Protein AF-A0A2L0V1P1-F1 (afdb_monomer_lite)

Sequence (128 aa):
GGPTSSEQIMKTGAFLLQGFIQDRAGRMAGETPELTLEQPPQDASTKKLSECLRRIGDELDSNMELQRMIADVDTDSPREVFFRVAADMFADGNFNWGRVVALFYFASKLVLKALCTKVPELIRTIMG

Secondary structure (DSSP, 8-state):
--TT-HHHHHHHHHHHHHHHHHHHHHHHHSS------------HHHHHHHHHHHHHHHHHHT-HHHHHHHHHS--SSHHHHHHHHHHHHHTTS---HHHHHHHHHHHHHHHHHHHHTT-HHHHHHHH-

InterPro domains:
  IPR002475 Bcl2-like [PS50062] (53-128)
  IPR020717 Apoptosis regulator, Bcl-2, BH1 motif, conserved site [PS01080] (89-108)
  IPR020728 Apoptosis regulator, Bcl-2, BH3 motif, conserved site [PS01259] (49-63)
  IPR026298 Bcl-2 family [PR01862] (82-94)
  IPR026298 Bcl-2 family [PR01862] (96-124)
  IPR026298 Bcl-2 family [PTHR11256] (6-127)
  IPR026298 Bcl-2 family [cd06845] (15-128)
  IPR036834 Bcl-2-like superfamily [G3DSA:1.10.437.10] (1-128)
  IPR036834 Bcl-2-like superfamily [SSF56854] (2-127)
  IPR046371 Bcl-2, Bcl-2 homology region 1-3 [PF00452] (53-127)
  IPR046371 Bcl-2, Bcl-2 homology region 1-3 [SM00337] (53-127)

pLDDT: mean 74.03, std 12.55, range [41.47, 88.12]

Radius of gyration: 14.81 Å; chains: 1; bounding box: 43×26×38 Å

Structure (mmCIF, N/CA/C/O backbone):
data_AF-A0A2L0V1P1-F1
#
_entry.id   AF-A0A2L0V1P1-F1
#
loop_
_atom_site.group_PDB
_atom_site.id
_atom_site.type_symbol
_atom_site.label_atom_id
_atom_site.label_alt_id
_atom_site.label_comp_id
_atom_site.label_asym_id
_atom_site.label_entity_id
_atom_site.label_seq_id
_atom_site.pdbx_PDB_ins_code
_atom_site.Cartn_x
_atom_site.Cartn_y
_atom_site.Cartn_z
_atom_site.occupancy
_atom_site.B_iso_or_equiv
_atom_site.auth_seq_id
_atom_site.auth_comp_id
_atom_site.auth_asym_id
_atom_site.auth_atom_id
_atom_site.pdbx_PDB_model_num
ATOM 1 N N . GLY A 1 1 ? 30.372 -8.931 5.679 1.00 41.47 1 GLY A N 1
ATOM 2 C CA . GLY A 1 1 ? 29.125 -9.169 4.932 1.00 41.47 1 GLY A CA 1
ATOM 3 C C . GLY A 1 1 ? 28.679 -7.847 4.368 1.00 41.47 1 GLY A C 1
ATOM 4 O O . GLY A 1 1 ? 28.556 -6.906 5.139 1.00 41.47 1 GLY A O 1
ATOM 5 N N . GLY A 1 2 ? 28.586 -7.734 3.045 1.00 45.06 2 GLY A N 1
ATOM 6 C CA . GLY A 1 2 ? 28.159 -6.492 2.401 1.00 45.06 2 GLY A CA 1
ATOM 7 C C . GLY A 1 2 ? 26.654 -6.245 2.573 1.00 45.06 2 GLY A C 1
ATOM 8 O O . GLY A 1 2 ? 25.936 -7.202 2.863 1.00 45.06 2 GLY A O 1
ATOM 9 N N . PRO A 1 3 ? 26.181 -5.008 2.325 1.00 57.19 3 PRO A N 1
ATOM 10 C CA . PRO A 1 3 ? 24.778 -4.571 2.457 1.00 57.19 3 PRO A CA 1
ATOM 11 C C . PRO A 1 3 ? 23.762 -5.326 1.573 1.00 57.19 3 PRO A C 1
ATOM 13 O O . PRO A 1 3 ? 22.584 -4.989 1.550 1.00 57.19 3 PRO A O 1
ATOM 16 N N . THR A 1 4 ? 24.210 -6.329 0.820 1.00 64.81 4 THR A N 1
ATOM 17 C CA . THR A 1 4 ? 23.436 -7.144 -0.122 1.00 64.81 4 THR A CA 1
ATOM 18 C C . THR A 1 4 ? 23.202 -8.574 0.368 1.00 64.81 4 THR A C 1
ATOM 20 O O . THR A 1 4 ? 22.715 -9.405 -0.396 1.00 64.81 4 THR A O 1
ATOM 23 N N . SER A 1 5 ? 23.543 -8.895 1.624 1.00 79.56 5 SER A N 1
ATOM 24 C CA . SER A 1 5 ? 23.169 -10.190 2.203 1.00 79.56 5 SER A CA 1
ATOM 25 C C . SER A 1 5 ? 21.644 -10.321 2.221 1.00 79.56 5 SER A C 1
ATOM 27 O O . SER A 1 5 ? 20.956 -9.410 2.686 1.00 79.56 5 SER A O 1
ATOM 29 N N . SER A 1 6 ? 21.109 -11.450 1.750 1.00 76.50 6 SER A N 1
ATOM 30 C CA . SER A 1 6 ? 19.664 -11.732 1.747 1.00 76.50 6 SER A CA 1
ATOM 31 C C . SER A 1 6 ? 19.039 -11.532 3.129 1.00 76.50 6 SER A C 1
ATOM 33 O O . SER A 1 6 ? 17.946 -10.986 3.246 1.00 76.50 6 SER A O 1
ATOM 35 N N . GLU A 1 7 ? 19.779 -11.884 4.179 1.00 78.00 7 GLU A N 1
ATOM 36 C CA . GLU A 1 7 ? 19.391 -11.691 5.573 1.00 78.00 7 GLU A CA 1
ATOM 37 C C . GLU A 1 7 ? 19.241 -10.207 5.942 1.00 78.00 7 GLU A C 1
ATOM 39 O O . GLU A 1 7 ? 18.288 -9.831 6.619 1.00 78.00 7 GLU A O 1
ATOM 44 N N . GLN A 1 8 ? 20.130 -9.338 5.450 1.00 74.00 8 GLN A N 1
ATOM 45 C CA . GLN A 1 8 ? 20.011 -7.893 5.660 1.00 74.00 8 GLN A CA 1
ATOM 46 C C . GLN A 1 8 ? 18.848 -7.302 4.867 1.00 74.00 8 GLN A C 1
ATOM 48 O O . GLN A 1 8 ? 18.128 -6.472 5.406 1.00 74.00 8 GLN A O 1
ATOM 53 N N . ILE A 1 9 ? 18.618 -7.758 3.633 1.00 78.12 9 ILE A N 1
ATOM 54 C CA . ILE A 1 9 ? 17.487 -7.302 2.809 1.00 78.12 9 ILE A CA 1
ATOM 55 C C . ILE A 1 9 ? 16.157 -7.658 3.484 1.00 78.12 9 ILE A C 1
ATOM 57 O O . ILE A 1 9 ? 15.297 -6.792 3.643 1.00 78.12 9 ILE A O 1
ATOM 61 N N . MET A 1 10 ? 16.011 -8.908 3.934 1.00 78.50 10 MET A N 1
ATOM 62 C CA . MET A 1 10 ? 14.832 -9.387 4.664 1.00 78.50 10 MET A CA 1
ATOM 63 C C . MET A 1 10 ? 14.618 -8.587 5.951 1.00 78.50 10 MET A C 1
ATOM 65 O O . MET A 1 10 ? 13.520 -8.101 6.217 1.00 78.50 10 MET A O 1
ATOM 69 N N . LYS A 1 11 ? 15.692 -8.391 6.720 1.00 77.88 11 LYS A N 1
ATOM 70 C CA . LYS A 1 11 ? 15.670 -7.651 7.981 1.00 77.88 11 LYS A CA 1
ATOM 71 C C . LYS A 1 11 ? 15.286 -6.180 7.778 1.00 77.88 11 LYS A C 1
ATOM 73 O O . LYS A 1 11 ? 14.406 -5.681 8.473 1.00 77.88 11 LYS A O 1
ATOM 78 N N . THR A 1 12 ? 15.875 -5.495 6.798 1.00 79.69 12 THR A N 1
ATOM 79 C CA . THR A 1 12 ? 15.513 -4.112 6.450 1.00 79.69 12 THR A CA 1
ATOM 80 C C . THR A 1 12 ? 14.067 -4.020 5.962 1.00 79.69 12 THR A C 1
ATOM 82 O O . THR A 1 12 ? 13.349 -3.117 6.385 1.00 79.69 12 THR A O 1
ATOM 85 N N . GLY A 1 13 ? 13.609 -4.960 5.128 1.00 78.75 13 GLY A N 1
ATOM 86 C CA . GLY A 1 13 ? 12.222 -5.016 4.658 1.00 78.75 13 GLY A CA 1
ATOM 87 C C . GLY A 1 13 ? 11.217 -5.152 5.803 1.00 78.75 13 GLY A C 1
ATOM 88 O O . GLY A 1 13 ? 10.280 -4.358 5.890 1.00 78.75 13 GLY A O 1
ATOM 89 N N . ALA A 1 14 ? 11.460 -6.086 6.726 1.00 79.56 14 ALA A N 1
ATOM 90 C CA . ALA A 1 14 ? 10.624 -6.274 7.910 1.00 79.56 14 ALA A CA 1
ATOM 91 C C . ALA A 1 14 ? 10.537 -4.995 8.761 1.00 79.56 14 ALA A C 1
ATOM 93 O O . ALA A 1 14 ? 9.442 -4.585 9.146 1.00 79.56 14 ALA A O 1
ATOM 94 N N . PHE A 1 15 ? 11.661 -4.301 8.984 1.00 79.31 15 PHE A N 1
ATOM 95 C CA . PHE A 1 15 ? 11.658 -3.050 9.753 1.00 79.31 15 PHE A CA 1
ATOM 96 C C . PHE A 1 15 ? 10.938 -1.902 9.063 1.00 79.31 15 PHE A C 1
ATOM 98 O O . PHE A 1 15 ? 10.242 -1.133 9.728 1.00 79.31 15 PHE A O 1
ATOM 105 N N . LEU A 1 16 ? 11.098 -1.766 7.747 1.00 80.44 16 LEU A N 1
ATOM 106 C CA . LEU A 1 16 ? 10.399 -0.733 6.988 1.00 80.44 16 LEU A CA 1
ATOM 107 C C . LEU A 1 16 ? 8.886 -0.952 7.040 1.00 80.44 16 LEU A C 1
ATOM 109 O O . LEU A 1 16 ? 8.148 -0.001 7.296 1.00 80.44 16 LEU A O 1
ATOM 113 N N . LEU A 1 17 ? 8.434 -2.196 6.859 1.00 80.25 17 LEU A N 1
ATOM 114 C CA . LEU A 1 17 ? 7.017 -2.543 6.933 1.00 80.25 17 LEU A CA 1
ATOM 115 C C . LEU A 1 17 ? 6.457 -2.300 8.340 1.00 80.25 17 LEU A C 1
ATOM 117 O O . LEU A 1 17 ? 5.428 -1.644 8.489 1.00 80.25 17 LEU A O 1
ATOM 121 N N . GLN A 1 18 ? 7.164 -2.759 9.376 1.00 78.19 18 GLN A N 1
ATOM 122 C CA . GLN A 1 18 ? 6.755 -2.566 10.765 1.00 78.19 18 GLN A CA 1
ATOM 123 C C . GLN A 1 18 ? 6.642 -1.078 11.124 1.00 78.19 18 GLN A C 1
ATOM 125 O O . GLN A 1 18 ? 5.622 -0.652 11.668 1.00 78.19 18 GLN A O 1
ATOM 130 N N . GLY A 1 19 ? 7.664 -0.278 10.801 1.00 78.94 19 GLY A N 1
ATOM 131 C CA . GLY A 1 19 ? 7.663 1.160 11.073 1.00 78.94 19 GLY A CA 1
ATOM 132 C C . GLY A 1 19 ? 6.544 1.890 10.329 1.00 78.94 19 GLY A C 1
ATOM 133 O O . GLY A 1 19 ? 5.913 2.788 10.884 1.00 78.94 19 GLY A O 1
ATOM 134 N N . PHE A 1 20 ? 6.246 1.470 9.098 1.00 78.62 20 PHE A N 1
ATOM 135 C CA . PHE A 1 20 ? 5.153 2.036 8.316 1.00 78.62 20 PHE A CA 1
ATOM 136 C C . PHE A 1 20 ? 3.776 1.696 8.905 1.00 78.62 20 PHE A C 1
ATOM 138 O O . PHE A 1 20 ? 2.932 2.583 9.032 1.00 78.62 20 PHE A O 1
ATOM 145 N N . ILE A 1 21 ? 3.549 0.445 9.322 1.00 77.69 21 ILE A N 1
ATOM 146 C CA . ILE A 1 21 ? 2.296 0.035 9.975 1.00 77.69 21 ILE A CA 1
ATOM 147 C C . ILE A 1 21 ? 2.113 0.787 11.300 1.00 77.69 21 ILE A C 1
ATOM 149 O O . ILE A 1 21 ? 1.023 1.297 11.554 1.00 77.69 21 ILE A O 1
ATOM 153 N N . GLN A 1 22 ? 3.165 0.912 12.117 1.00 76.31 22 GLN A N 1
ATOM 154 C CA . GLN A 1 22 ? 3.112 1.650 13.386 1.00 76.31 22 GLN A CA 1
ATOM 155 C C . GLN A 1 22 ? 2.797 3.144 13.187 1.00 76.31 22 GLN A C 1
ATOM 157 O O . GLN A 1 22 ? 1.932 3.664 13.893 1.00 76.31 22 GLN A O 1
ATOM 162 N N . ASP A 1 23 ? 3.430 3.825 12.216 1.00 77.38 23 ASP A N 1
ATOM 163 C CA . ASP A 1 23 ? 3.149 5.243 11.904 1.00 77.38 23 ASP A CA 1
ATOM 164 C C . ASP A 1 23 ? 1.672 5.447 11.536 1.00 77.38 23 ASP A C 1
ATOM 166 O O . ASP A 1 23 ? 1.020 6.363 12.037 1.00 77.38 23 ASP A O 1
ATOM 170 N N . ARG A 1 24 ? 1.108 4.551 10.718 1.00 75.00 24 ARG A N 1
ATOM 171 C CA . ARG A 1 24 ? -0.295 4.627 10.284 1.00 75.00 24 ARG A CA 1
ATOM 172 C C . ARG A 1 24 ? -1.275 4.284 11.400 1.00 75.00 24 ARG A C 1
ATOM 174 O O . ARG A 1 24 ? -2.281 4.970 11.566 1.00 75.00 24 ARG A O 1
ATOM 181 N N . ALA A 1 25 ? -0.983 3.243 12.173 1.00 69.81 25 ALA A N 1
ATOM 182 C CA . ALA A 1 25 ? -1.863 2.790 13.238 1.00 69.81 25 ALA A CA 1
ATOM 183 C C . ALA A 1 25 ? -1.929 3.805 14.392 1.00 69.81 25 ALA A C 1
ATOM 185 O O . ALA A 1 25 ? -3.017 4.082 14.893 1.00 69.81 25 ALA A O 1
ATOM 186 N N . GLY A 1 26 ? -0.800 4.435 14.744 1.00 67.88 26 GLY A N 1
ATOM 187 C CA . GLY A 1 26 ? -0.760 5.509 15.742 1.00 67.88 26 GLY A CA 1
ATOM 188 C C . GLY A 1 26 ? -1.586 6.740 15.345 1.00 67.88 26 GLY A C 1
ATOM 189 O O . GLY A 1 26 ? -2.196 7.372 16.203 1.00 67.88 26 GLY A O 1
ATOM 190 N N . ARG A 1 27 ? -1.685 7.049 14.043 1.00 67.69 27 ARG A N 1
ATOM 191 C CA . ARG A 1 27 ? -2.548 8.136 13.540 1.00 67.69 27 ARG A CA 1
ATOM 192 C C . ARG A 1 27 ? -4.041 7.797 13.572 1.00 67.69 27 ARG A C 1
ATOM 194 O O . ARG A 1 27 ? -4.845 8.708 13.728 1.00 67.69 27 ARG A O 1
ATOM 201 N N . MET A 1 28 ? -4.416 6.525 13.408 1.00 61.72 28 MET A N 1
ATOM 202 C CA . MET A 1 28 ? -5.822 6.088 13.432 1.00 61.72 28 MET A CA 1
ATOM 203 C C . MET A 1 28 ? -6.379 5.905 14.848 1.00 61.72 28 MET A C 1
ATOM 205 O O . MET A 1 28 ? -7.562 6.155 15.058 1.00 61.72 28 MET A O 1
ATOM 209 N N . ALA A 1 29 ? -5.564 5.444 15.800 1.00 55.03 29 ALA A N 1
ATOM 210 C CA . ALA A 1 29 ? -6.054 4.990 17.101 1.00 55.03 29 ALA A CA 1
ATOM 211 C C . ALA A 1 2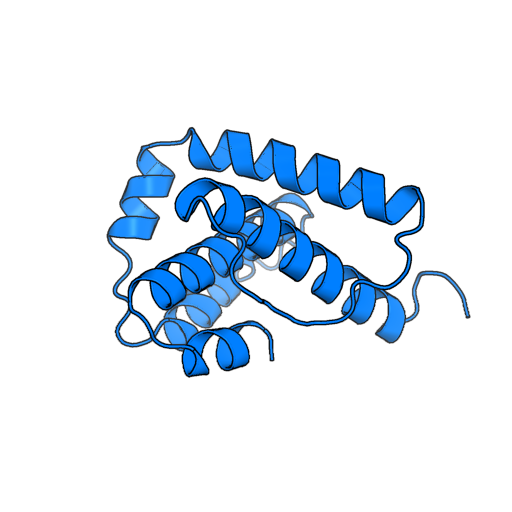9 ? -5.853 5.988 18.255 1.00 55.03 29 ALA A C 1
ATOM 213 O O . ALA A 1 29 ? -6.408 5.765 19.325 1.00 55.03 29 ALA A O 1
ATOM 214 N N . GLY A 1 30 ? -5.076 7.067 18.092 1.00 49.00 30 GLY A N 1
ATOM 215 C CA . GLY A 1 30 ? -4.739 7.992 19.193 1.00 49.00 30 GLY A CA 1
ATOM 216 C C . GLY A 1 30 ? -3.817 7.384 20.267 1.00 49.00 30 GLY A C 1
ATOM 217 O O . GLY A 1 30 ? -3.065 8.106 20.913 1.00 49.00 30 GLY A O 1
ATOM 218 N N . GLU A 1 31 ? -3.802 6.057 20.377 1.00 48.22 31 GLU A N 1
ATOM 219 C CA . GLU A 1 31 ? -2.853 5.225 21.104 1.00 48.22 31 GLU A CA 1
ATOM 220 C C . GLU A 1 31 ? -2.113 4.341 20.092 1.00 48.22 31 GLU A C 1
ATOM 222 O O . GLU A 1 31 ? -2.722 3.658 19.268 1.00 48.22 31 GLU A O 1
ATOM 227 N N . THR A 1 32 ? -0.780 4.374 20.112 1.00 46.25 32 THR A N 1
ATOM 228 C CA . THR A 1 32 ? 0.060 3.462 19.326 1.00 46.25 32 THR A CA 1
ATOM 229 C C . THR A 1 32 ? -0.314 2.023 19.675 1.00 46.25 32 THR A C 1
ATOM 231 O O . THR A 1 32 ? -0.109 1.640 20.829 1.00 46.25 32 THR A O 1
ATOM 234 N N . PRO A 1 33 ? -0.826 1.207 18.733 1.00 49.09 33 PRO A N 1
ATOM 235 C CA . PRO A 1 33 ? -1.021 -0.200 19.023 1.00 49.09 33 PRO A CA 1
ATOM 236 C C . PRO A 1 33 ? 0.345 -0.786 19.351 1.00 49.09 33 PRO A C 1
ATOM 238 O O . PRO A 1 33 ? 1.304 -0.587 18.599 1.00 49.09 33 PRO A O 1
ATOM 241 N N . GLU A 1 34 ? 0.427 -1.473 20.486 1.00 47.78 34 GLU A N 1
ATOM 242 C CA . GLU A 1 34 ? 1.601 -2.210 20.941 1.00 47.78 34 GLU A CA 1
ATOM 243 C C . GLU A 1 34 ? 1.923 -3.354 19.965 1.00 47.78 34 GLU A C 1
ATOM 245 O O . GLU A 1 34 ? 1.689 -4.533 20.211 1.00 47.78 34 GLU A O 1
ATOM 250 N N . LEU A 1 35 ? 2.478 -3.009 18.805 1.00 52.47 35 LEU A N 1
ATOM 251 C CA . LEU A 1 35 ? 3.291 -3.914 18.010 1.00 52.47 35 LEU A CA 1
ATOM 252 C C . LEU A 1 35 ? 4.669 -3.932 18.678 1.00 52.47 35 LEU A C 1
ATOM 254 O O . LEU A 1 35 ? 5.596 -3.267 18.217 1.00 52.47 35 LEU A O 1
ATOM 258 N N . THR A 1 36 ? 4.762 -4.630 19.813 1.00 46.44 36 THR A N 1
ATOM 259 C CA . THR A 1 36 ? 5.942 -4.759 20.687 1.00 46.44 36 THR A CA 1
ATOM 260 C C . THR A 1 36 ? 7.018 -5.638 20.043 1.00 46.44 36 THR A C 1
ATOM 262 O O . THR A 1 36 ? 7.380 -6.697 20.544 1.00 46.44 36 THR A O 1
ATOM 265 N N . LEU A 1 37 ? 7.513 -5.223 18.882 1.00 51.78 37 LEU A N 1
ATOM 266 C CA . LEU A 1 37 ? 8.703 -5.786 18.259 1.00 51.78 37 LEU A CA 1
ATOM 267 C C . LEU A 1 37 ? 9.810 -4.743 18.396 1.00 51.78 37 LEU A C 1
ATOM 269 O O . LEU A 1 37 ? 9.649 -3.622 17.909 1.00 51.78 37 LEU A O 1
ATOM 273 N N . GLU A 1 38 ? 10.888 -5.100 19.104 1.00 46.12 38 GLU A N 1
ATOM 274 C CA . GLU A 1 38 ? 12.071 -4.255 19.310 1.00 46.12 38 GLU A CA 1
ATOM 275 C C . GLU A 1 38 ? 12.451 -3.559 18.001 1.00 46.12 38 GLU A C 1
ATOM 277 O O . GLU A 1 38 ? 12.758 -4.221 17.011 1.00 46.12 38 GLU A O 1
ATOM 282 N N . GLN A 1 39 ? 12.411 -2.224 17.982 1.00 53.16 39 GLN A N 1
ATOM 283 C CA . GLN A 1 39 ? 12.980 -1.449 16.886 1.00 53.16 39 GLN A CA 1
ATOM 284 C C . GLN A 1 39 ? 14.496 -1.393 17.114 1.00 53.16 39 GLN A C 1
ATOM 286 O O . GLN A 1 39 ? 14.937 -0.678 18.019 1.00 53.16 39 GLN A O 1
ATOM 291 N N . PRO A 1 40 ? 15.330 -2.121 16.351 1.00 52.50 40 PRO A N 1
ATOM 292 C CA . PRO A 1 40 ? 16.765 -1.942 16.465 1.00 52.50 40 PRO A CA 1
ATOM 293 C C . PRO A 1 40 ? 17.167 -0.566 15.925 1.00 52.50 40 PRO A C 1
ATOM 295 O O . PRO A 1 40 ? 16.421 0.044 15.152 1.00 52.50 40 PRO A O 1
ATOM 298 N N . PRO A 1 41 ? 18.359 -0.070 16.301 1.00 54.19 41 PRO A N 1
ATOM 299 C CA . PRO A 1 41 ? 18.846 1.227 15.854 1.00 54.19 41 PRO A CA 1
ATOM 300 C C . PRO A 1 41 ? 18.828 1.311 14.325 1.00 54.19 41 PRO A C 1
ATOM 302 O O . PRO A 1 41 ? 19.571 0.606 13.641 1.00 54.19 41 PRO A O 1
ATOM 305 N N . GLN A 1 42 ? 17.959 2.177 13.798 1.00 61.41 42 GLN A N 1
ATOM 306 C CA . GLN A 1 42 ? 17.922 2.487 12.376 1.00 61.41 42 GLN A CA 1
ATOM 307 C C . GLN A 1 42 ? 19.166 3.298 12.020 1.00 61.41 42 GLN A C 1
ATOM 309 O O . GLN A 1 42 ? 19.407 4.375 12.570 1.00 61.41 42 GLN A O 1
ATOM 314 N N . ASP A 1 43 ? 19.948 2.798 11.071 1.00 72.12 43 ASP A N 1
ATOM 315 C CA . ASP A 1 43 ? 20.979 3.593 10.424 1.00 72.12 43 ASP A CA 1
ATOM 316 C C . ASP A 1 43 ? 20.344 4.754 9.630 1.00 72.12 43 ASP A C 1
ATOM 318 O O . ASP A 1 43 ? 19.169 4.728 9.245 1.00 72.12 43 ASP A O 1
ATOM 322 N N . ALA A 1 44 ? 21.127 5.805 9.374 1.00 76.44 44 ALA A N 1
ATOM 323 C CA . ALA A 1 44 ? 20.641 7.009 8.698 1.00 76.44 44 ALA A CA 1
ATOM 324 C C . ALA A 1 44 ? 20.052 6.738 7.297 1.00 76.44 44 ALA A C 1
ATOM 326 O O . ALA A 1 44 ? 19.210 7.510 6.831 1.00 76.44 44 ALA A O 1
ATOM 327 N N . SER A 1 45 ? 20.465 5.657 6.627 1.00 75.81 45 SER A N 1
ATOM 328 C CA . SER A 1 45 ? 19.940 5.266 5.315 1.00 75.81 45 SER A CA 1
ATOM 329 C C . SER A 1 45 ? 18.564 4.615 5.448 1.00 75.81 45 SER A C 1
ATOM 331 O O . SER A 1 45 ? 17.635 5.015 4.746 1.00 75.81 45 SER A O 1
ATOM 333 N N . THR A 1 46 ? 18.393 3.696 6.401 1.00 72.88 46 THR A N 1
ATOM 334 C CA . THR A 1 46 ? 17.093 3.083 6.719 1.00 72.88 46 THR A CA 1
ATOM 335 C C . THR A 1 46 ? 16.064 4.132 7.144 1.00 72.88 46 THR A C 1
ATOM 337 O O . THR A 1 46 ? 14.912 4.076 6.714 1.00 72.88 46 THR A O 1
ATOM 340 N N . LYS A 1 47 ? 16.485 5.158 7.895 1.00 78.81 47 LYS A N 1
ATOM 341 C CA . LYS A 1 47 ? 15.608 6.277 8.271 1.00 78.81 47 LYS A CA 1
ATOM 342 C C . LYS A 1 47 ? 15.141 7.108 7.067 1.00 78.81 47 LYS A C 1
ATOM 344 O O . LYS A 1 47 ? 13.984 7.507 6.996 1.00 78.81 47 LYS A O 1
ATOM 349 N N . LYS A 1 48 ? 16.008 7.349 6.079 1.00 82.44 48 LYS A N 1
ATOM 350 C CA . LYS A 1 48 ? 15.597 8.026 4.834 1.00 82.44 48 LYS A CA 1
ATOM 351 C C . LYS A 1 48 ? 14.623 7.177 4.016 1.00 82.44 48 LYS A C 1
ATOM 353 O O . LYS A 1 48 ? 13.684 7.716 3.436 1.00 82.44 48 LYS A O 1
ATOM 358 N N . LEU A 1 49 ? 14.831 5.860 3.975 1.00 81.62 49 LEU A N 1
ATOM 359 C CA . LEU A 1 49 ? 13.924 4.938 3.290 1.00 81.62 49 LEU A CA 1
ATOM 360 C C . LEU A 1 49 ? 12.539 4.922 3.941 1.00 81.62 49 LEU A C 1
ATOM 362 O O . LEU A 1 49 ? 11.541 4.985 3.224 1.00 81.62 49 LEU A O 1
ATOM 366 N N . SER A 1 50 ? 12.467 4.901 5.275 1.00 79.69 50 SER A N 1
ATOM 367 C CA . SER A 1 50 ? 11.188 4.958 5.988 1.00 79.69 50 SER A CA 1
ATOM 368 C C . SER A 1 50 ? 10.460 6.285 5.748 1.00 79.69 50 SER A C 1
ATOM 370 O O . SER A 1 50 ? 9.256 6.281 5.498 1.00 79.69 50 SER A O 1
ATOM 372 N N . GLU A 1 51 ? 11.177 7.413 5.714 1.00 83.06 51 GLU A N 1
ATOM 373 C CA . GLU A 1 51 ? 10.602 8.719 5.364 1.00 83.06 51 GLU A CA 1
ATOM 374 C C . GLU A 1 51 ? 10.059 8.768 3.927 1.00 83.06 51 GLU A C 1
ATOM 376 O O . GLU A 1 51 ? 8.961 9.288 3.708 1.00 83.06 51 GLU A O 1
ATOM 381 N N . CYS A 1 52 ? 10.788 8.215 2.951 1.00 84.88 52 CYS A N 1
ATOM 382 C CA . CYS A 1 52 ? 10.317 8.114 1.567 1.00 84.88 52 CYS A CA 1
ATOM 383 C C . CYS A 1 52 ? 9.072 7.229 1.459 1.00 84.88 52 CYS A C 1
ATOM 385 O O . CYS A 1 52 ? 8.087 7.639 0.847 1.00 84.88 52 CYS A O 1
ATOM 387 N N . LEU A 1 53 ? 9.088 6.051 2.091 1.00 81.38 53 LEU A N 1
ATOM 388 C CA . LEU A 1 53 ? 7.945 5.140 2.113 1.00 81.38 53 LEU A CA 1
ATOM 389 C C . LEU A 1 53 ? 6.720 5.821 2.732 1.00 81.38 53 LEU A C 1
ATOM 391 O O . LEU A 1 53 ? 5.619 5.718 2.196 1.00 81.38 53 LEU A O 1
ATOM 395 N N . ARG A 1 54 ? 6.921 6.585 3.813 1.00 82.50 54 ARG A N 1
ATOM 396 C CA . ARG A 1 54 ? 5.865 7.360 4.470 1.00 82.50 54 ARG A CA 1
ATOM 397 C C . ARG A 1 54 ? 5.241 8.394 3.537 1.00 82.50 54 ARG A C 1
ATOM 399 O O . ARG A 1 54 ? 4.020 8.420 3.436 1.00 82.50 54 ARG A O 1
ATOM 406 N N . ARG A 1 55 ? 6.055 9.196 2.840 1.00 86.25 55 ARG A N 1
ATOM 407 C CA . ARG A 1 55 ? 5.565 10.206 1.881 1.00 86.25 55 ARG A CA 1
ATOM 408 C C . ARG A 1 55 ? 4.766 9.573 0.748 1.00 86.25 55 ARG A C 1
ATOM 410 O O . ARG A 1 55 ? 3.655 10.013 0.484 1.00 86.25 55 ARG A O 1
ATOM 417 N N . ILE A 1 56 ? 5.285 8.499 0.153 1.00 85.75 56 ILE A N 1
ATOM 418 C CA . ILE A 1 56 ? 4.575 7.776 -0.910 1.00 85.75 56 ILE A CA 1
ATOM 419 C C . ILE A 1 56 ? 3.254 7.216 -0.373 1.00 85.75 56 ILE A C 1
ATOM 421 O O . ILE A 1 56 ? 2.218 7.343 -1.011 1.00 85.75 56 ILE A O 1
ATOM 425 N N . GLY A 1 57 ? 3.258 6.650 0.834 1.00 83.75 57 GLY A N 1
ATOM 426 C CA . GLY A 1 57 ? 2.034 6.192 1.482 1.00 83.75 57 GLY A CA 1
ATOM 427 C C . GLY A 1 57 ? 1.012 7.307 1.732 1.00 83.75 57 GLY A C 1
ATOM 428 O O . GLY A 1 57 ? -0.179 7.049 1.619 1.00 83.75 57 GLY A O 1
ATOM 429 N N . ASP A 1 58 ? 1.455 8.528 2.059 1.00 85.25 58 ASP A N 1
ATOM 430 C CA . ASP A 1 58 ? 0.575 9.690 2.273 1.00 85.25 58 ASP A CA 1
ATOM 431 C C . ASP A 1 58 ? -0.063 10.149 0.949 1.00 85.25 58 ASP A C 1
ATOM 433 O O . ASP A 1 58 ? -1.250 10.480 0.900 1.00 85.25 58 ASP A O 1
ATOM 437 N N . GLU A 1 59 ? 0.700 10.102 -0.145 1.00 87.31 59 GLU A N 1
ATOM 438 C CA . GLU A 1 59 ? 0.201 10.359 -1.500 1.00 87.31 59 GLU A CA 1
ATOM 439 C C . GLU A 1 59 ? -0.812 9.288 -1.942 1.00 87.31 59 GLU A C 1
ATOM 441 O O . GLU A 1 59 ? -1.871 9.619 -2.476 1.00 87.31 59 GLU A O 1
ATOM 446 N N . LEU A 1 60 ? -0.534 8.010 -1.663 1.00 84.88 60 LEU A N 1
ATOM 447 C CA . LEU A 1 60 ? -1.442 6.894 -1.955 1.00 84.88 60 LEU A CA 1
ATOM 448 C C . LEU A 1 60 ? -2.716 6.937 -1.096 1.00 84.88 60 LEU A C 1
ATOM 450 O O . LEU A 1 60 ? -3.804 6.643 -1.592 1.00 84.88 60 LEU A O 1
ATOM 454 N N . ASP A 1 61 ? -2.613 7.353 0.168 1.00 84.06 61 ASP A N 1
ATOM 455 C CA . ASP A 1 61 ? -3.773 7.577 1.039 1.00 84.06 61 ASP A CA 1
ATOM 456 C C . ASP A 1 61 ? -4.667 8.720 0.537 1.00 84.06 61 ASP A C 1
ATOM 458 O O . ASP A 1 61 ? -5.884 8.664 0.707 1.00 84.06 61 ASP A O 1
ATOM 462 N N . SER A 1 62 ? -4.090 9.715 -0.142 1.00 86.00 62 SER A N 1
ATOM 463 C CA . SER A 1 62 ? -4.839 10.819 -0.759 1.00 86.00 62 SER A CA 1
ATOM 464 C C . SER A 1 62 ? -5.590 10.400 -2.033 1.00 86.00 62 SER A C 1
ATOM 466 O O . SER A 1 62 ? -6.452 11.136 -2.520 1.00 86.00 62 SER A O 1
ATOM 468 N N . ASN A 1 63 ? -5.296 9.219 -2.587 1.00 87.62 63 ASN A N 1
ATOM 469 C CA . ASN A 1 63 ? -5.979 8.692 -3.762 1.00 87.62 63 ASN A CA 1
ATOM 470 C C . ASN A 1 63 ? -7.283 7.977 -3.365 1.00 87.62 63 ASN A C 1
ATOM 472 O O . ASN A 1 63 ? -7.286 6.812 -2.966 1.00 87.62 63 ASN A O 1
ATOM 476 N N . MET A 1 64 ? -8.409 8.677 -3.517 1.00 85.12 64 MET A N 1
ATOM 477 C CA . MET A 1 64 ? -9.741 8.188 -3.134 1.00 85.12 64 MET A CA 1
ATOM 478 C C . MET A 1 64 ? -10.188 6.935 -3.902 1.00 85.12 64 MET A C 1
ATOM 480 O O . MET A 1 64 ? -10.910 6.108 -3.349 1.00 85.12 64 MET A O 1
ATOM 484 N N . GLU A 1 65 ? -9.768 6.772 -5.158 1.00 86.69 65 GLU A N 1
ATOM 485 C CA . GLU A 1 65 ? -10.086 5.585 -5.959 1.00 86.69 65 GLU A CA 1
ATOM 486 C C . GLU A 1 65 ? -9.357 4.356 -5.409 1.00 86.69 65 GLU A C 1
ATOM 488 O O . GLU A 1 65 ? -9.975 3.317 -5.173 1.00 86.69 65 GLU A O 1
ATOM 493 N N . LEU A 1 66 ? -8.068 4.508 -5.093 1.00 83.88 66 LEU A N 1
ATOM 494 C CA . LEU A 1 66 ? -7.279 3.470 -4.436 1.00 83.88 66 LEU A CA 1
ATOM 495 C C . LEU A 1 66 ? -7.861 3.105 -3.066 1.00 83.88 66 LEU A C 1
ATOM 497 O O . LEU A 1 66 ? -8.018 1.923 -2.763 1.00 83.88 66 LEU A O 1
ATOM 501 N N . GLN A 1 67 ? -8.239 4.105 -2.261 1.00 82.81 67 GLN A N 1
ATOM 502 C CA . GLN A 1 67 ? -8.888 3.863 -0.969 1.00 82.81 67 GLN A CA 1
ATOM 503 C C . GLN A 1 67 ? -10.195 3.089 -1.123 1.00 82.81 67 GLN A C 1
ATOM 505 O O . GLN A 1 67 ? -10.458 2.169 -0.349 1.00 82.81 67 GLN A O 1
ATOM 510 N N . ARG A 1 68 ? -11.001 3.425 -2.135 1.00 84.81 68 ARG A N 1
ATOM 511 C CA . ARG A 1 68 ? -12.260 2.735 -2.413 1.00 84.81 68 ARG A CA 1
ATOM 512 C C . ARG A 1 68 ? -12.027 1.282 -2.819 1.00 84.81 68 ARG A C 1
ATOM 514 O O . ARG A 1 68 ? -12.695 0.412 -2.274 1.00 84.81 68 ARG A O 1
ATOM 521 N N . MET A 1 69 ? -11.067 1.017 -3.706 1.00 83.00 69 MET A N 1
ATOM 522 C CA . MET A 1 69 ? -10.715 -0.352 -4.101 1.00 83.00 69 MET A CA 1
ATOM 523 C C . MET A 1 69 ? -10.251 -1.183 -2.898 1.00 83.00 69 MET A C 1
ATOM 525 O O . MET A 1 69 ? -10.691 -2.313 -2.732 1.00 83.00 69 MET A O 1
ATOM 529 N N . ILE A 1 70 ? -9.421 -0.619 -2.014 1.00 81.62 70 ILE A N 1
ATOM 530 C CA . ILE A 1 70 ? -8.960 -1.300 -0.790 1.00 81.62 70 ILE A CA 1
ATOM 531 C C . ILE A 1 70 ? -10.112 -1.530 0.204 1.00 81.62 70 ILE A C 1
ATOM 533 O O . ILE A 1 70 ? -10.154 -2.553 0.889 1.00 81.62 70 ILE A O 1
ATOM 537 N N . ALA A 1 71 ? -11.054 -0.591 0.311 1.00 79.12 71 ALA A N 1
ATOM 538 C CA . ALA A 1 71 ? -12.227 -0.751 1.163 1.00 79.12 71 ALA A CA 1
ATOM 539 C C . ALA A 1 71 ? -13.140 -1.888 0.674 1.00 79.12 71 ALA A C 1
ATOM 541 O O . ALA A 1 71 ? -13.658 -2.629 1.509 1.00 79.12 71 ALA A O 1
ATOM 542 N N . ASP A 1 72 ? -13.261 -2.048 -0.645 1.00 80.19 72 ASP A N 1
ATOM 543 C CA . ASP A 1 72 ? -14.074 -3.073 -1.313 1.00 80.19 72 ASP A CA 1
ATOM 544 C C . ASP A 1 72 ? -13.427 -4.468 -1.302 1.00 80.19 72 ASP A C 1
ATOM 546 O O . ASP A 1 72 ? -14.093 -5.474 -1.529 1.00 80.19 72 ASP A O 1
ATOM 550 N N . VAL A 1 73 ? -12.127 -4.555 -0.992 1.00 77.00 73 VAL A N 1
ATOM 551 C CA . VAL A 1 73 ? -11.458 -5.842 -0.781 1.00 77.00 73 VAL A CA 1
ATOM 552 C C . VAL A 1 73 ? -12.091 -6.561 0.406 1.00 77.00 73 VAL A C 1
ATOM 554 O O . VAL A 1 73 ? -11.996 -6.104 1.552 1.00 77.00 73 VAL A O 1
ATOM 557 N N . ASP A 1 74 ? -12.685 -7.713 0.114 1.00 70.00 74 ASP A N 1
ATOM 558 C CA . ASP A 1 74 ? -13.219 -8.618 1.116 1.00 70.00 74 ASP A CA 1
ATOM 559 C C . ASP A 1 74 ? -12.092 -9.163 2.008 1.00 70.00 74 ASP A C 1
ATOM 561 O O . ASP A 1 74 ? -11.028 -9.578 1.535 1.00 70.00 74 ASP A O 1
ATOM 565 N N . THR A 1 75 ? -12.309 -9.108 3.319 1.00 65.50 75 THR A N 1
ATOM 566 C CA . THR A 1 75 ? -11.320 -9.471 4.343 1.00 65.50 75 THR A CA 1
ATOM 567 C C . THR A 1 75 ? -11.601 -10.813 5.001 1.00 65.50 75 THR A C 1
ATOM 569 O O . THR A 1 75 ? -10.986 -11.107 6.021 1.00 65.50 75 THR A O 1
ATOM 572 N N . ASP A 1 76 ? -12.473 -11.643 4.427 1.00 68.12 76 ASP A N 1
ATOM 573 C CA . ASP A 1 76 ? -12.634 -13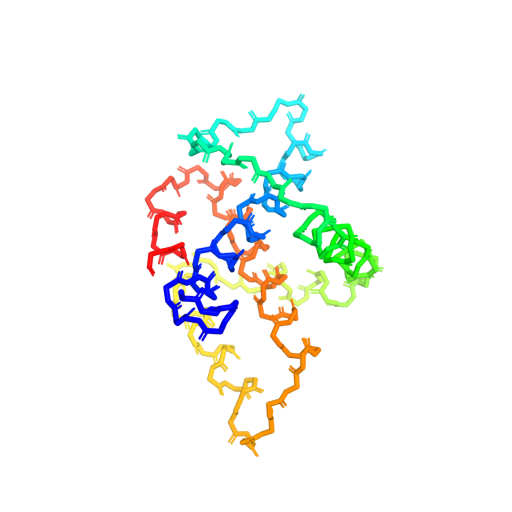.032 4.875 1.00 68.12 76 ASP A CA 1
ATOM 574 C C . ASP A 1 76 ? -11.331 -13.846 4.722 1.00 68.12 76 ASP A C 1
ATOM 576 O O . ASP A 1 76 ? -11.020 -14.691 5.560 1.00 68.12 76 ASP A O 1
ATOM 580 N N . SER A 1 77 ? -10.509 -13.549 3.702 1.00 74.00 77 SER A N 1
ATOM 581 C CA . SER A 1 77 ? -9.211 -14.213 3.474 1.00 74.00 77 SER A CA 1
ATOM 582 C C . SER A 1 77 ? -8.119 -13.241 2.976 1.00 74.00 77 SER A C 1
ATOM 584 O O . SER A 1 77 ? -7.690 -13.267 1.819 1.00 74.00 77 SER A O 1
ATOM 586 N N . PRO A 1 78 ? -7.615 -12.350 3.846 1.00 73.19 78 PRO A N 1
ATOM 587 C CA . PRO A 1 78 ? -6.661 -11.297 3.482 1.00 73.19 78 PRO A CA 1
ATOM 588 C C . PRO A 1 78 ? -5.304 -11.853 3.041 1.00 73.19 78 PRO A C 1
ATOM 590 O O . PRO A 1 78 ? -4.603 -11.213 2.259 1.00 73.19 78 PRO A O 1
ATOM 593 N N . ARG A 1 79 ? -4.952 -13.067 3.485 1.00 76.25 79 ARG A N 1
ATOM 594 C CA . ARG A 1 79 ? -3.764 -13.783 3.010 1.00 76.25 79 ARG A CA 1
ATOM 595 C C . ARG A 1 79 ? -3.892 -14.133 1.528 1.00 76.25 79 ARG A C 1
ATOM 597 O O . ARG A 1 79 ? -2.983 -13.840 0.758 1.00 76.25 79 ARG A O 1
ATOM 604 N N . GLU A 1 80 ? -5.003 -14.741 1.118 1.00 82.25 80 GLU A N 1
ATOM 605 C CA . GLU A 1 80 ? -5.213 -15.119 -0.285 1.00 82.25 80 GLU A CA 1
ATOM 606 C C . GLU A 1 80 ? -5.284 -13.892 -1.187 1.00 82.25 80 GLU A C 1
ATOM 608 O O . GLU A 1 80 ? -4.677 -13.884 -2.258 1.00 82.25 80 GLU A O 1
ATOM 613 N N . VAL A 1 81 ? -5.958 -12.829 -0.737 1.00 84.38 81 VAL A N 1
ATOM 614 C CA . VAL A 1 81 ? -5.996 -11.571 -1.488 1.00 84.38 81 VAL A CA 1
ATOM 615 C C . VAL A 1 81 ? -4.595 -10.980 -1.637 1.00 84.38 81 VAL A C 1
ATOM 617 O O . VAL A 1 81 ? -4.233 -10.569 -2.739 1.00 84.38 81 VAL A O 1
ATOM 620 N N . PHE A 1 82 ? -3.787 -10.972 -0.572 1.00 84.88 82 PHE A N 1
ATOM 621 C CA . PHE A 1 82 ? -2.407 -10.499 -0.638 1.00 84.88 82 PHE A CA 1
ATOM 622 C C . PHE A 1 82 ? -1.588 -11.258 -1.686 1.00 84.88 82 PHE A C 1
ATOM 624 O O . PHE A 1 82 ? -0.993 -10.631 -2.561 1.00 84.88 82 PHE A O 1
ATOM 631 N N . PHE A 1 83 ? -1.602 -12.594 -1.649 1.00 84.44 83 PHE A N 1
ATOM 632 C CA . PHE A 1 83 ? -0.856 -13.400 -2.618 1.00 84.44 83 PHE A CA 1
ATOM 633 C C . PHE A 1 83 ? -1.374 -13.237 -4.047 1.00 84.44 83 PHE A C 1
ATOM 635 O O . PHE A 1 83 ? -0.563 -13.179 -4.968 1.00 84.44 83 PHE A O 1
ATOM 642 N N . ARG A 1 84 ? -2.693 -13.115 -4.244 1.00 87.12 84 ARG A N 1
ATOM 643 C CA . ARG A 1 84 ? -3.279 -12.879 -5.570 1.00 87.12 84 ARG A CA 1
ATOM 644 C C . ARG A 1 84 ? -2.816 -11.547 -6.153 1.00 87.12 84 ARG A C 1
ATOM 646 O O . ARG A 1 84 ? -2.305 -11.518 -7.265 1.00 87.12 84 ARG A O 1
ATOM 653 N N . VAL A 1 85 ? -2.932 -10.464 -5.383 1.00 86.81 85 VAL A N 1
ATOM 654 C CA . VAL A 1 85 ? -2.500 -9.128 -5.821 1.00 86.81 85 VAL A CA 1
ATOM 655 C C . VAL A 1 85 ? -0.990 -9.096 -6.055 1.00 86.81 85 VAL A C 1
ATOM 657 O O . VAL A 1 85 ? -0.545 -8.543 -7.055 1.00 86.81 85 VAL A O 1
ATOM 660 N N . ALA A 1 86 ? -0.194 -9.728 -5.188 1.00 86.44 86 ALA A N 1
ATOM 661 C CA . ALA A 1 86 ? 1.249 -9.834 -5.380 1.00 86.44 86 ALA A CA 1
ATOM 662 C C . ALA A 1 86 ? 1.600 -10.581 -6.676 1.00 86.44 86 ALA A C 1
ATOM 664 O O . ALA A 1 86 ? 2.424 -10.103 -7.451 1.00 86.44 86 ALA A O 1
ATOM 665 N N . ALA A 1 87 ? 0.962 -11.727 -6.932 1.00 86.50 87 ALA A N 1
ATOM 666 C CA . ALA A 1 87 ? 1.180 -12.503 -8.147 1.00 86.50 87 ALA A CA 1
ATOM 667 C C . ALA A 1 87 ? 0.815 -11.694 -9.399 1.00 86.50 87 ALA A C 1
ATOM 669 O O . ALA A 1 87 ? 1.635 -11.597 -10.309 1.00 86.50 87 ALA A O 1
ATOM 670 N N . ASP A 1 88 ? -0.349 -11.040 -9.405 1.00 87.94 88 ASP A N 1
ATOM 671 C CA . ASP A 1 88 ? -0.802 -10.204 -10.521 1.00 87.94 88 ASP A CA 1
ATOM 672 C C . ASP A 1 88 ? 0.127 -9.001 -10.753 1.00 87.94 88 ASP A C 1
ATOM 674 O O . ASP A 1 88 ? 0.459 -8.676 -11.894 1.00 87.94 88 ASP A O 1
ATOM 678 N N . MET A 1 89 ? 0.626 -8.367 -9.683 1.00 87.06 89 MET A N 1
ATOM 679 C CA . MET A 1 89 ? 1.558 -7.236 -9.774 1.00 87.06 89 MET A CA 1
ATOM 680 C C . MET A 1 89 ? 2.888 -7.594 -10.441 1.00 87.06 89 MET A C 1
ATOM 682 O O . MET A 1 89 ? 3.533 -6.707 -11.001 1.00 87.06 89 MET A O 1
ATOM 686 N N . PHE A 1 90 ? 3.323 -8.852 -10.380 1.00 87.19 90 PHE A N 1
ATOM 687 C CA . PHE A 1 90 ? 4.581 -9.306 -10.982 1.00 87.19 90 PHE A CA 1
ATOM 688 C C . PHE A 1 90 ? 4.378 -10.295 -12.141 1.00 87.19 90 PHE A C 1
ATOM 690 O O . PHE A 1 90 ? 5.357 -10.834 -12.655 1.00 87.19 90 PHE A O 1
ATOM 697 N N . ALA A 1 91 ? 3.137 -10.509 -12.591 1.00 87.94 91 ALA A N 1
ATOM 698 C CA . ALA A 1 91 ? 2.798 -11.505 -13.610 1.00 87.94 91 ALA A CA 1
ATOM 699 C C . ALA A 1 91 ? 3.423 -11.222 -14.987 1.00 87.94 91 ALA A C 1
ATOM 701 O O . ALA A 1 91 ? 3.726 -12.149 -15.733 1.00 87.94 91 ALA A O 1
ATOM 702 N N . ASP A 1 92 ? 3.651 -9.950 -15.322 1.00 88.12 92 ASP A N 1
ATOM 703 C CA . ASP A 1 92 ? 4.285 -9.536 -16.582 1.00 88.12 92 ASP A CA 1
ATOM 704 C C . ASP A 1 92 ? 5.826 -9.644 -16.565 1.00 88.12 92 ASP A C 1
ATOM 706 O O . ASP A 1 92 ? 6.486 -9.278 -17.538 1.00 88.12 92 ASP A O 1
ATOM 710 N N . GLY A 1 93 ? 6.411 -10.123 -15.459 1.00 83.69 93 GLY A N 1
ATOM 711 C CA . GLY A 1 93 ? 7.854 -10.286 -15.287 1.00 83.69 93 GLY A CA 1
ATOM 712 C C . GLY A 1 93 ? 8.633 -8.980 -15.089 1.00 83.69 93 GLY A C 1
ATOM 713 O O . GLY A 1 93 ? 9.864 -9.017 -15.032 1.00 83.69 93 GLY A O 1
ATOM 714 N N . ASN A 1 94 ? 7.962 -7.828 -14.972 1.00 85.00 94 ASN A N 1
ATOM 715 C CA . ASN A 1 94 ? 8.618 -6.538 -14.785 1.00 85.00 94 ASN A CA 1
ATOM 716 C C . ASN A 1 94 ? 8.761 -6.179 -13.297 1.00 85.00 94 ASN A C 1
ATOM 718 O O . ASN A 1 94 ? 7.795 -5.861 -12.601 1.00 85.00 94 ASN A O 1
ATOM 722 N N . PHE A 1 95 ? 9.999 -6.154 -12.808 1.00 83.12 95 PHE A N 1
ATOM 723 C CA . PHE A 1 95 ? 10.305 -5.800 -11.425 1.00 83.12 95 PHE A CA 1
ATOM 724 C C . PHE A 1 95 ? 10.793 -4.358 -11.342 1.00 83.12 95 PHE A C 1
ATOM 726 O O . PHE A 1 95 ? 11.865 -4.012 -11.834 1.00 83.12 95 PHE A O 1
ATOM 733 N N . ASN A 1 96 ? 10.015 -3.508 -10.676 1.00 81.25 96 ASN A N 1
ATOM 734 C CA . ASN A 1 96 ? 10.406 -2.135 -10.386 1.00 81.25 96 ASN A CA 1
ATOM 735 C C . ASN A 1 96 ? 10.110 -1.778 -8.927 1.00 81.25 96 ASN A C 1
ATOM 737 O O . ASN A 1 96 ? 9.199 -2.322 -8.301 1.00 81.25 96 ASN A O 1
ATOM 741 N N . TRP A 1 97 ? 10.876 -0.823 -8.398 1.00 81.00 97 TRP A N 1
ATOM 742 C CA . TRP A 1 97 ? 10.736 -0.360 -7.018 1.00 81.00 97 TRP A CA 1
ATOM 743 C C . TRP A 1 97 ? 9.356 0.236 -6.721 1.00 81.00 97 TRP A C 1
ATOM 745 O O . TRP A 1 97 ? 8.887 0.115 -5.595 1.00 81.00 97 TRP A O 1
ATOM 755 N N . GLY A 1 98 ? 8.669 0.801 -7.721 1.00 81.38 98 GLY A N 1
ATOM 756 C CA . GLY A 1 98 ? 7.298 1.297 -7.572 1.00 81.38 98 GLY A CA 1
ATOM 757 C C . GLY A 1 98 ? 6.311 0.189 -7.196 1.00 81.38 98 GLY A C 1
ATOM 758 O O . GLY A 1 98 ? 5.509 0.364 -6.284 1.00 81.38 98 GLY A O 1
ATOM 759 N N . ARG A 1 99 ? 6.419 -0.989 -7.823 1.00 86.50 99 ARG A N 1
ATOM 760 C CA . ARG A 1 99 ? 5.604 -2.169 -7.490 1.00 86.50 99 ARG A CA 1
ATOM 761 C C . ARG A 1 99 ? 5.944 -2.745 -6.125 1.00 86.50 99 ARG A C 1
ATOM 763 O O . ARG A 1 99 ? 5.039 -3.096 -5.380 1.00 86.50 99 ARG A O 1
ATOM 770 N N . VAL A 1 100 ? 7.226 -2.793 -5.765 1.00 82.75 100 VAL A N 1
ATOM 771 C CA . VAL A 1 100 ? 7.639 -3.218 -4.417 1.00 82.75 100 VAL A CA 1
ATOM 772 C C . VAL A 1 100 ? 7.026 -2.294 -3.360 1.00 82.75 100 VAL A C 1
ATOM 774 O O . VAL A 1 100 ? 6.432 -2.770 -2.397 1.00 82.75 100 VAL A O 1
ATOM 777 N N . VAL A 1 101 ? 7.085 -0.975 -3.569 1.00 83.00 101 VAL A N 1
ATOM 778 C CA . VAL A 1 101 ? 6.482 0.009 -2.658 1.00 83.00 101 VAL A CA 1
ATOM 779 C C . VAL A 1 101 ? 4.956 -0.119 -2.603 1.00 83.00 101 VAL A C 1
ATOM 781 O O . VAL A 1 101 ? 4.387 -0.107 -1.513 1.00 83.00 101 VAL A O 1
ATOM 784 N N . ALA A 1 102 ? 4.289 -0.294 -3.746 1.00 84.75 102 ALA A N 1
ATOM 785 C CA . ALA A 1 102 ? 2.840 -0.486 -3.795 1.00 84.75 102 ALA A CA 1
ATOM 786 C C . ALA A 1 102 ? 2.396 -1.774 -3.076 1.00 84.75 102 ALA A C 1
ATOM 788 O O . ALA A 1 102 ? 1.383 -1.761 -2.378 1.00 84.75 102 ALA A O 1
ATOM 789 N N . LEU A 1 103 ? 3.181 -2.855 -3.162 1.00 85.75 103 LEU A N 1
ATOM 790 C CA . LEU A 1 103 ? 2.907 -4.091 -2.430 1.00 85.75 103 LEU A CA 1
ATOM 791 C C . LEU A 1 103 ? 3.045 -3.891 -0.913 1.00 85.75 103 LEU A C 1
ATOM 793 O O . LEU A 1 103 ? 2.182 -4.330 -0.156 1.00 85.75 103 LEU A O 1
ATOM 797 N N . PHE A 1 104 ? 4.094 -3.193 -0.466 1.00 83.56 104 PHE A N 1
ATOM 798 C CA . PHE A 1 104 ? 4.283 -2.839 0.948 1.00 83.56 104 PHE A CA 1
ATOM 799 C C . PHE A 1 104 ? 3.123 -1.990 1.478 1.00 83.56 104 PHE A C 1
ATOM 801 O O . PHE A 1 104 ? 2.607 -2.234 2.573 1.00 83.56 104 PHE A O 1
ATOM 808 N N . TYR A 1 105 ? 2.689 -1.006 0.690 1.00 85.44 105 TYR A N 1
ATOM 809 C CA . TYR A 1 105 ? 1.534 -0.181 1.015 1.00 85.44 105 TYR A CA 1
ATOM 810 C C . TYR A 1 105 ? 0.257 -1.025 1.142 1.00 85.44 105 TYR A C 1
ATOM 812 O O . TYR A 1 105 ? -0.442 -0.932 2.151 1.00 85.44 105 TYR A O 1
ATOM 820 N N . PHE A 1 106 ? -0.008 -1.907 0.174 1.00 85.31 106 PHE A N 1
ATOM 821 C CA . PHE A 1 106 ? -1.169 -2.794 0.202 1.00 85.31 106 PHE A CA 1
ATOM 822 C C . PHE A 1 106 ? -1.160 -3.730 1.421 1.00 85.31 106 PHE A C 1
ATOM 824 O O . PHE A 1 106 ? -2.158 -3.806 2.139 1.00 85.31 106 PHE A O 1
ATOM 831 N N . ALA A 1 107 ? -0.017 -4.360 1.719 1.00 83.62 107 ALA A N 1
ATOM 832 C CA . ALA A 1 107 ? 0.164 -5.193 2.910 1.00 83.62 107 ALA A CA 1
ATOM 833 C C . ALA A 1 107 ? -0.175 -4.420 4.192 1.00 83.62 107 ALA A C 1
ATOM 835 O O . ALA A 1 107 ? -0.925 -4.898 5.041 1.00 83.62 107 ALA A O 1
ATOM 836 N N . SER A 1 108 ? 0.320 -3.186 4.301 1.00 80.62 108 SER A N 1
ATOM 837 C CA . SER A 1 108 ? 0.088 -2.331 5.467 1.00 80.62 108 SER A CA 1
ATOM 838 C C . SER A 1 108 ? -1.392 -1.999 5.652 1.00 80.62 108 SER A C 1
ATOM 840 O O . SER A 1 108 ? -1.901 -2.046 6.770 1.00 80.62 108 SER A O 1
ATOM 842 N N . LYS A 1 109 ? -2.117 -1.711 4.565 1.00 82.75 109 LYS A N 1
ATOM 843 C CA . LYS A 1 109 ? -3.560 -1.426 4.614 1.00 82.75 109 LYS A CA 1
ATOM 844 C C . LYS A 1 109 ? -4.378 -2.661 4.985 1.00 82.75 109 LYS A C 1
ATOM 846 O O . LYS A 1 109 ? -5.315 -2.531 5.770 1.00 82.75 109 LYS A O 1
ATOM 851 N N . LEU A 1 110 ? -4.004 -3.846 4.495 1.00 80.25 110 LEU A N 1
ATOM 852 C CA . LEU A 1 110 ? -4.628 -5.108 4.907 1.00 80.25 110 LEU A CA 1
ATOM 853 C C . LEU A 1 110 ? -4.423 -5.381 6.401 1.00 80.25 110 LEU A C 1
ATOM 855 O O . LEU A 1 110 ? -5.384 -5.712 7.093 1.00 80.25 110 LEU A O 1
ATOM 859 N N . VAL A 1 111 ? -3.204 -5.181 6.916 1.00 77.50 111 VAL A N 1
ATOM 860 C CA . VAL A 1 111 ? -2.902 -5.334 8.350 1.00 77.50 111 VAL A CA 1
ATOM 861 C C . VAL A 1 111 ? -3.714 -4.352 9.194 1.00 77.50 111 VAL A C 1
ATOM 863 O O . 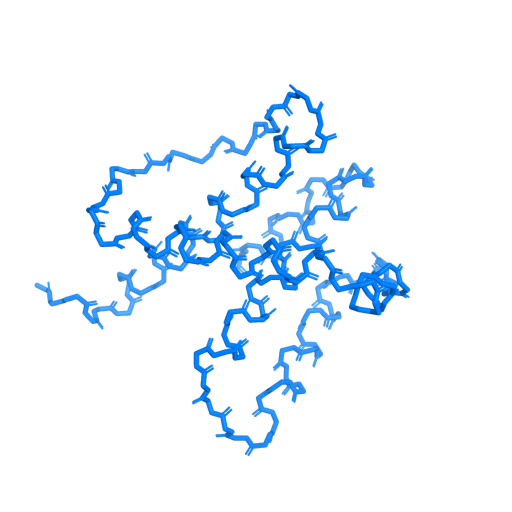VAL A 1 111 ? -4.297 -4.751 10.198 1.00 77.50 111 VAL A O 1
ATOM 866 N N . LEU A 1 112 ? -3.808 -3.084 8.783 1.00 75.94 112 LEU A N 1
ATOM 867 C CA . LEU A 1 112 ? -4.615 -2.078 9.483 1.00 75.94 112 LEU A CA 1
ATOM 868 C C . LEU A 1 112 ? -6.108 -2.425 9.469 1.00 75.94 112 LEU A C 1
ATOM 870 O O . LEU A 1 112 ? -6.774 -2.304 10.495 1.00 75.94 112 LEU A O 1
ATOM 874 N N . LYS A 1 113 ? -6.631 -2.906 8.335 1.00 74.94 113 LYS A N 1
ATOM 875 C CA . LYS A 1 113 ? -8.027 -3.349 8.227 1.00 74.94 113 LYS A CA 1
ATOM 876 C C . LYS A 1 113 ? -8.298 -4.540 9.159 1.00 74.94 113 LYS A C 1
ATOM 878 O O . LYS A 1 113 ? -9.289 -4.518 9.884 1.00 74.94 113 LYS A O 1
ATOM 883 N N . ALA A 1 114 ? -7.373 -5.500 9.231 1.00 71.69 114 ALA A N 1
ATOM 884 C CA . ALA A 1 114 ? -7.443 -6.649 10.138 1.00 71.69 114 ALA A CA 1
ATOM 885 C C . ALA A 1 114 ? -7.319 -6.275 11.633 1.00 71.69 114 ALA A C 1
ATOM 887 O O . 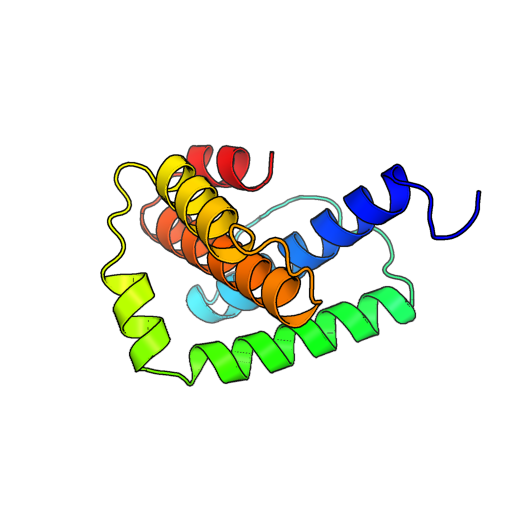ALA A 1 114 ? -7.963 -6.878 12.501 1.00 71.69 114 ALA A O 1
ATOM 888 N N . LEU A 1 115 ? -6.509 -5.255 11.938 1.00 66.94 115 LEU A N 1
ATOM 889 C CA . LEU A 1 115 ? -6.380 -4.657 13.269 1.00 66.94 115 LEU A CA 1
ATOM 890 C C . LEU A 1 115 ? -7.697 -4.015 13.721 1.00 66.94 115 LEU A C 1
ATOM 892 O O . LEU A 1 115 ? -8.150 -4.270 14.837 1.00 66.94 115 LEU A O 1
ATOM 896 N N . CYS A 1 116 ? -8.350 -3.240 12.849 1.00 63.56 116 CYS A N 1
ATOM 897 C CA . CYS A 1 116 ? -9.656 -2.641 13.135 1.00 63.56 116 CYS A CA 1
ATOM 898 C C . CYS A 1 116 ? -10.753 -3.694 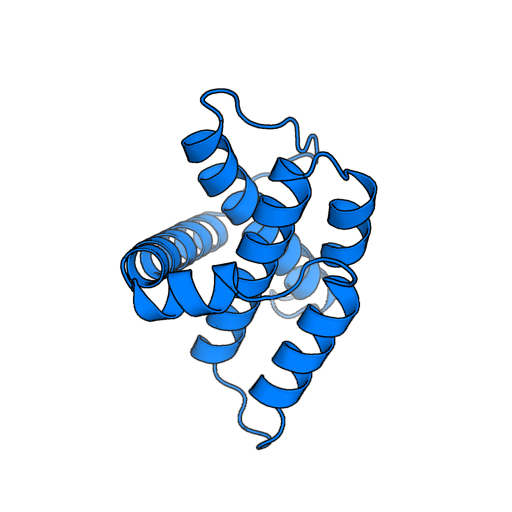13.369 1.00 63.56 116 CYS A C 1
ATOM 900 O O . CYS A 1 116 ? -11.655 -3.460 14.172 1.00 63.56 116 CYS A O 1
ATOM 902 N N . THR A 1 117 ? -10.656 -4.872 12.744 1.00 64.00 117 THR A N 1
ATOM 903 C CA . THR A 1 117 ? -11.570 -6.004 12.981 1.00 64.00 117 THR A CA 1
ATOM 904 C C . THR A 1 117 ? -11.218 -6.847 14.221 1.00 64.00 117 THR A C 1
ATOM 906 O O . THR A 1 117 ? -11.874 -7.855 14.465 1.00 64.00 117 THR A O 1
ATOM 909 N N . LYS A 1 118 ? -10.226 -6.442 15.039 1.00 57.41 118 LYS A N 1
ATOM 910 C CA . LYS A 1 118 ? -9.752 -7.136 16.260 1.00 57.41 118 LYS A CA 1
ATOM 911 C C . LYS A 1 118 ? -9.272 -8.583 16.040 1.00 57.41 118 LYS A C 1
ATOM 913 O O . LYS A 1 118 ? -9.494 -9.435 16.898 1.00 57.41 118 LYS A O 1
ATOM 918 N N . VAL A 1 119 ? -8.571 -8.869 14.936 1.00 55.91 119 VAL A N 1
ATOM 919 C CA . VAL A 1 119 ? -8.005 -10.210 14.677 1.00 55.91 119 VAL A CA 1
ATOM 920 C C . VAL A 1 119 ? -6.465 -10.181 14.734 1.00 55.91 119 VAL A C 1
ATOM 922 O O . VAL A 1 119 ? -5.807 -10.054 13.702 1.00 55.91 119 VAL A O 1
ATOM 925 N N . PRO A 1 120 ? -5.845 -10.294 15.924 1.00 54.75 120 PRO A N 1
ATOM 926 C CA . PRO A 1 120 ? -4.385 -10.240 16.075 1.00 54.75 120 PRO A CA 1
ATOM 927 C C . PRO A 1 120 ? -3.629 -11.391 15.376 1.00 54.75 120 PRO A C 1
ATOM 929 O O . PRO A 1 120 ? -2.492 -11.200 14.946 1.00 54.75 120 PRO A O 1
ATOM 932 N N . GLU A 1 121 ? -4.259 -12.554 15.180 1.00 56.00 121 GLU A N 1
ATOM 933 C CA . GLU A 1 121 ? -3.691 -13.709 14.448 1.00 56.00 121 GLU A CA 1
ATOM 934 C C . GLU A 1 121 ? -3.346 -13.389 12.981 1.00 56.00 121 GLU A C 1
ATOM 936 O O . GLU A 1 121 ? -2.442 -13.955 12.360 1.00 56.00 121 GLU A O 1
ATOM 941 N N . LEU A 1 122 ? -4.052 -12.412 12.430 1.00 58.03 122 LEU A N 1
ATOM 942 C CA . LEU A 1 122 ? -4.005 -12.041 11.029 1.00 58.03 122 LEU A CA 1
ATOM 943 C C . LEU A 1 122 ? -2.767 -11.177 10.720 1.00 58.03 122 LEU A C 1
ATOM 945 O O . LEU A 1 122 ? -2.164 -11.295 9.655 1.00 58.03 122 LEU A O 1
ATOM 949 N N . ILE A 1 123 ? -2.309 -10.401 11.707 1.00 59.38 123 ILE A N 1
ATOM 950 C CA . ILE A 1 123 ? -1.072 -9.606 11.650 1.00 59.38 123 ILE A CA 1
ATOM 951 C C . ILE A 1 123 ? 0.145 -10.525 11.524 1.00 59.38 123 ILE A C 1
ATOM 953 O O . ILE A 1 123 ? 1.005 -10.299 10.675 1.00 59.38 123 ILE A O 1
ATOM 957 N N . ARG A 1 124 ? 0.201 -11.597 12.330 1.00 58.91 124 ARG A N 1
ATOM 958 C CA . ARG A 1 124 ? 1.293 -12.582 12.264 1.00 58.91 124 ARG A CA 1
ATOM 959 C C . ARG A 1 124 ? 1.340 -13.303 10.921 1.00 58.91 124 ARG A C 1
ATOM 961 O O . ARG A 1 124 ? 2.424 -13.596 10.441 1.00 58.91 124 ARG A O 1
ATOM 968 N N . THR A 1 125 ? 0.184 -13.546 10.311 1.00 61.38 125 THR A N 1
ATOM 969 C CA . THR A 1 125 ? 0.087 -14.249 9.024 1.00 61.38 125 THR A CA 1
ATOM 970 C C . THR A 1 125 ? 0.529 -13.386 7.837 1.00 61.38 125 THR A C 1
ATOM 972 O O . THR A 1 125 ? 1.010 -13.930 6.849 1.00 61.38 125 THR A O 1
ATOM 975 N N . ILE A 1 126 ? 0.372 -12.058 7.912 1.00 59.78 126 ILE A N 1
ATOM 976 C CA . ILE A 1 126 ? 0.807 -11.137 6.845 1.00 59.78 126 ILE A CA 1
ATOM 977 C C . ILE A 1 126 ? 2.294 -10.767 6.986 1.00 59.78 126 ILE A C 1
ATOM 979 O O . ILE A 1 126 ? 2.960 -10.539 5.981 1.00 59.78 126 ILE A O 1
ATOM 983 N N . MET A 1 127 ? 2.820 -10.695 8.215 1.00 62.16 127 MET A N 1
ATOM 984 C CA . MET A 1 127 ? 4.238 -10.384 8.459 1.00 62.16 127 MET A CA 1
ATOM 985 C C . MET A 1 127 ? 5.178 -11.600 8.382 1.00 62.16 127 MET A C 1
ATOM 987 O O . MET A 1 127 ? 6.392 -11.398 8.356 1.00 62.16 127 MET A O 1
ATOM 991 N N . GLY A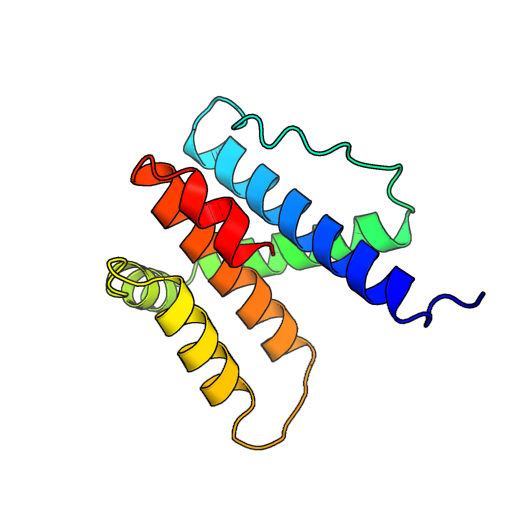 1 128 ? 4.634 -12.821 8.445 1.00 50.97 128 GLY A N 1
ATOM 992 C CA . GLY A 1 128 ? 5.374 -14.087 8.522 1.00 50.97 128 GLY A CA 1
ATOM 993 C C . GLY A 1 128 ? 5.832 -14.640 7.182 1.00 50.97 128 GLY A C 1
ATOM 994 O O . GLY A 1 128 ? 5.063 -14.543 6.201 1.00 50.97 128 GLY A O 1
#

Foldseek 3Di:
DDCPPPVNVLVLLLLLLVLLLQVVLCVVPVDRPCPVDDNPDDDPVSVVVSVVLNVVLVVCVPPVVSVVVLVPDDLPPLLVVLVVLLCVLCVVVDDDPVSVSVSSSSLSSSLSVCVVVVNPVVNVSSSD

Organism: Mus spretus (NCBI:txid10096)